Protein AF-A0A5P9HSS0-F1 (afdb_monomer)

Foldseek 3Di:
DDDDDPPFPDQDDDPDQKWWPDWDWDADPVRWIKIKTKMAGQDQFFQWKWWDAPPDIDIDGHGHRDMDMDMDRHGDDPQRRFIFTHGPVRHTFWTFAADPPDPDTDPNRRGIDTDPDPPPPD

Structure (mmCIF, N/CA/C/O backbone):
data_AF-A0A5P9HSS0-F1
#
_entry.id   AF-A0A5P9HSS0-F1
#
loop_
_atom_site.group_PDB
_atom_site.id
_atom_site.type_symbol
_atom_site.label_atom_id
_atom_site.label_alt_id
_atom_site.label_comp_id
_atom_site.label_asym_id
_atom_site.label_entity_id
_atom_site.label_seq_id
_atom_site.pdbx_PDB_ins_code
_atom_site.Cartn_x
_atom_site.Cartn_y
_atom_site.Cartn_z
_atom_site.occupancy
_atom_site.B_iso_or_equiv
_atom_site.auth_seq_id
_atom_site.auth_comp_id
_atom_site.auth_asym_id
_atom_site.auth_atom_id
_atom_site.pdbx_PDB_model_num
ATOM 1 N N . MET A 1 1 ? 7.660 -19.655 -27.395 1.00 32.38 1 MET A N 1
ATOM 2 C CA . MET A 1 1 ? 8.193 -20.030 -26.067 1.00 32.38 1 MET A CA 1
ATOM 3 C C . MET A 1 1 ? 7.345 -19.332 -25.020 1.00 32.38 1 MET A C 1
ATOM 5 O O . MET A 1 1 ? 7.263 -18.115 -25.063 1.00 32.38 1 MET A O 1
ATOM 9 N N . LEU A 1 2 ? 6.660 -20.078 -24.152 1.00 34.19 2 LEU A N 1
ATOM 10 C CA . LEU A 1 2 ? 5.928 -19.522 -23.010 1.00 34.19 2 LEU A CA 1
ATOM 11 C C . LEU A 1 2 ? 6.779 -19.795 -21.769 1.00 34.19 2 LEU A C 1
ATOM 13 O O . LEU A 1 2 ? 6.867 -20.935 -21.321 1.00 34.19 2 LEU A O 1
ATOM 17 N N . TYR A 1 3 ? 7.472 -18.771 -21.278 1.00 31.86 3 TYR A N 1
ATOM 18 C CA . TYR A 1 3 ? 8.224 -18.852 -20.031 1.00 31.86 3 TYR A CA 1
ATOM 19 C C . TYR A 1 3 ? 7.230 -18.767 -18.869 1.00 31.86 3 TYR A C 1
ATOM 21 O O . TYR A 1 3 ? 6.549 -17.759 -18.699 1.00 31.86 3 TYR A O 1
ATOM 29 N N . LYS A 1 4 ? 7.100 -19.856 -18.107 1.00 32.34 4 LYS A N 1
ATOM 30 C CA . LYS A 1 4 ? 6.295 -19.924 -16.885 1.00 32.34 4 LYS A CA 1
ATOM 31 C C . LYS A 1 4 ? 7.259 -20.001 -15.706 1.00 32.34 4 LYS A C 1
ATOM 33 O O . LYS A 1 4 ? 7.761 -21.080 -15.408 1.00 32.34 4 LYS A O 1
ATOM 38 N N . SER A 1 5 ? 7.510 -18.878 -15.037 1.00 36.31 5 SER A N 1
ATOM 39 C CA . SER A 1 5 ? 8.081 -18.888 -13.690 1.00 36.31 5 SER A CA 1
ATOM 40 C C . SER A 1 5 ? 6.935 -18.842 -12.678 1.00 36.31 5 SER A C 1
ATOM 42 O O . SER A 1 5 ? 6.114 -17.930 -12.674 1.00 36.31 5 SER A O 1
ATOM 44 N N . SER A 1 6 ? 6.837 -19.859 -11.827 1.00 40.78 6 SER A N 1
ATOM 45 C CA . SER A 1 6 ? 5.966 -19.846 -10.651 1.00 40.78 6 SER A CA 1
ATOM 46 C C . SER A 1 6 ? 6.801 -19.441 -9.443 1.00 40.78 6 SER A C 1
ATOM 48 O O . SER A 1 6 ? 7.166 -20.286 -8.629 1.00 40.78 6 SER A O 1
ATOM 50 N N . ILE A 1 7 ? 7.160 -18.159 -9.362 1.00 42.66 7 ILE A N 1
ATOM 51 C CA . ILE A 1 7 ? 7.662 -17.580 -8.114 1.00 42.66 7 ILE A CA 1
ATOM 52 C C . ILE A 1 7 ? 6.423 -17.100 -7.363 1.00 42.66 7 ILE A C 1
ATOM 54 O O . ILE A 1 7 ? 5.872 -16.046 -7.663 1.00 42.66 7 ILE A O 1
ATOM 58 N N . ALA A 1 8 ? 5.934 -17.940 -6.455 1.00 40.06 8 ALA A N 1
ATOM 59 C CA . ALA A 1 8 ? 4.926 -17.558 -5.482 1.00 40.06 8 ALA A CA 1
ATOM 60 C C . ALA A 1 8 ? 5.672 -17.106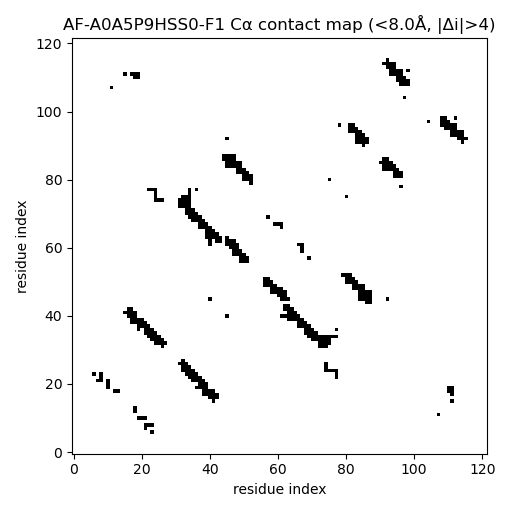 -4.225 1.00 40.06 8 ALA A C 1
ATOM 62 O O . ALA A 1 8 ? 6.288 -17.922 -3.541 1.00 40.06 8 ALA A O 1
ATOM 63 N N . THR A 1 9 ? 5.661 -15.810 -3.941 1.00 48.31 9 THR A N 1
ATOM 64 C CA . THR A 1 9 ? 6.012 -15.312 -2.613 1.00 48.31 9 THR A CA 1
ATOM 65 C C . THR A 1 9 ? 4.852 -15.682 -1.693 1.00 48.31 9 THR A C 1
ATOM 67 O O . THR A 1 9 ? 3.731 -15.204 -1.851 1.00 48.31 9 THR A O 1
ATOM 70 N N . TYR A 1 10 ? 5.084 -16.659 -0.813 1.00 46.72 10 TYR A N 1
ATOM 71 C CA . TYR A 1 10 ? 4.105 -17.072 0.186 1.00 46.72 10 TYR A CA 1
ATOM 72 C C . TYR A 1 10 ? 3.937 -15.926 1.184 1.00 46.72 10 TYR A C 1
ATOM 74 O O . TYR A 1 10 ? 4.800 -15.711 2.029 1.00 46.72 10 TYR A O 1
ATOM 82 N N . TYR A 1 11 ? 2.835 -15.192 1.065 1.00 55.22 11 TYR A N 1
ATOM 83 C CA . TYR A 1 11 ? 2.400 -14.256 2.091 1.00 55.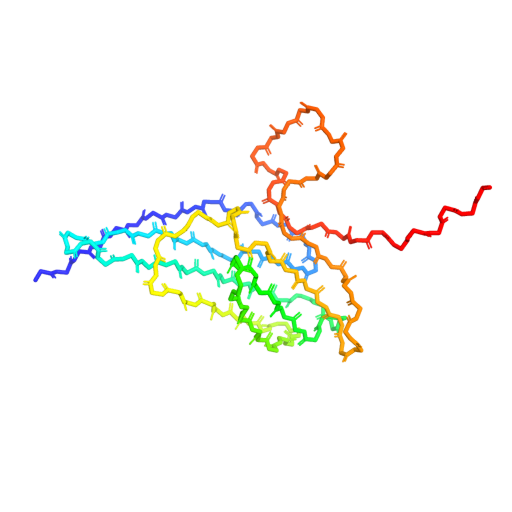22 11 TYR A CA 1
ATOM 84 C C . TYR A 1 11 ? 1.433 -14.998 3.019 1.00 55.22 11 TYR A C 1
ATOM 86 O O . TYR A 1 11 ? 0.425 -15.526 2.534 1.00 55.22 11 TYR A O 1
ATOM 94 N N . PRO A 1 12 ? 1.732 -15.115 4.325 1.00 54.56 12 PRO A N 1
ATOM 95 C CA . PRO A 1 12 ? 0.819 -15.756 5.257 1.00 54.56 12 PRO A CA 1
ATOM 96 C C . PRO A 1 12 ? -0.505 -14.987 5.281 1.00 54.56 12 PRO A C 1
ATOM 98 O O . PRO A 1 12 ? -0.528 -13.764 5.399 1.00 54.56 12 PRO A O 1
ATOM 101 N N . PHE A 1 13 ? -1.615 -15.715 5.157 1.00 54.69 13 PHE A N 1
ATOM 102 C CA . PHE A 1 13 ? -2.943 -15.139 5.326 1.00 54.69 13 PHE A CA 1
ATOM 103 C C . PHE A 1 13 ? -3.083 -14.606 6.756 1.00 54.69 13 PHE A C 1
ATOM 105 O O . PHE A 1 13 ? -2.902 -15.349 7.721 1.00 54.69 13 PHE A O 1
ATOM 112 N N . ASN A 1 14 ? -3.423 -13.331 6.886 1.00 64.12 14 ASN A N 1
ATOM 113 C CA . ASN A 1 14 ? -3.730 -12.666 8.148 1.00 64.12 14 ASN A CA 1
ATOM 114 C C . ASN A 1 14 ? -5.146 -12.080 8.076 1.00 64.12 14 ASN A C 1
ATOM 116 O O . ASN A 1 14 ? -5.676 -11.883 6.995 1.00 64.12 14 ASN A O 1
ATOM 120 N N . SER A 1 15 ? -5.817 -11.813 9.190 1.00 68.31 15 SER A N 1
ATOM 121 C CA . SER A 1 15 ? -7.150 -11.184 9.163 1.00 68.31 15 SER A CA 1
ATOM 122 C C . SER A 1 15 ? -7.065 -9.656 9.053 1.00 68.31 15 SER A C 1
ATOM 124 O O . SER A 1 15 ? -7.889 -8.957 9.640 1.00 68.31 15 SER A O 1
ATOM 126 N N . ASP A 1 16 ? -6.039 -9.144 8.372 1.00 80.81 16 ASP A N 1
ATOM 127 C CA . ASP A 1 16 ? -5.736 -7.718 8.335 1.00 80.81 16 ASP A CA 1
ATOM 128 C C . ASP A 1 16 ? -6.690 -6.990 7.371 1.00 80.81 16 ASP A C 1
ATOM 130 O O . ASP A 1 16 ? -7.156 -7.539 6.363 1.00 80.81 16 ASP A O 1
ATOM 134 N N . ASP A 1 17 ? -6.964 -5.722 7.686 1.00 89.19 17 ASP A N 1
ATOM 135 C CA . ASP A 1 17 ? -7.836 -4.838 6.902 1.00 89.19 17 ASP A CA 1
ATOM 136 C C . ASP A 1 17 ? -7.350 -4.663 5.453 1.00 89.19 17 ASP A C 1
ATOM 138 O O . ASP A 1 17 ? -8.157 -4.483 4.542 1.00 89.19 17 ASP A O 1
ATOM 142 N N . LEU A 1 18 ? -6.036 -4.746 5.236 1.00 91.12 18 LEU A N 1
ATOM 143 C CA . LEU A 1 18 ? -5.385 -4.720 3.931 1.00 91.12 18 LEU A CA 1
ATOM 144 C C . LEU A 1 18 ? -4.431 -5.903 3.816 1.00 91.12 18 LEU A C 1
ATOM 146 O O . LEU A 1 18 ? -3.658 -6.175 4.733 1.00 91.12 18 LEU A O 1
ATOM 150 N N . GLN A 1 19 ? -4.431 -6.569 2.661 1.00 89.94 19 GLN A N 1
ATOM 151 C CA . GLN A 1 19 ? -3.551 -7.713 2.427 1.00 89.94 19 GLN A CA 1
ATOM 152 C C . GLN A 1 19 ? -2.813 -7.585 1.101 1.00 89.94 19 GLN A C 1
ATOM 154 O O . GLN A 1 19 ? -3.412 -7.319 0.055 1.00 89.94 19 GLN A O 1
ATOM 159 N N . LEU A 1 20 ? -1.505 -7.842 1.130 1.00 87.69 20 LEU A N 1
ATOM 160 C CA . LEU A 1 20 ? -0.732 -8.072 -0.085 1.00 87.69 20 LEU A CA 1
ATOM 161 C C . LEU A 1 20 ? -1.072 -9.471 -0.615 1.00 87.69 20 LEU A C 1
ATOM 163 O O . LEU A 1 20 ? -0.718 -10.479 -0.015 1.00 87.69 20 LEU A O 1
ATOM 167 N N . ILE A 1 21 ? -1.759 -9.527 -1.754 1.00 84.62 21 ILE A N 1
ATOM 168 C CA . ILE A 1 21 ? -2.088 -10.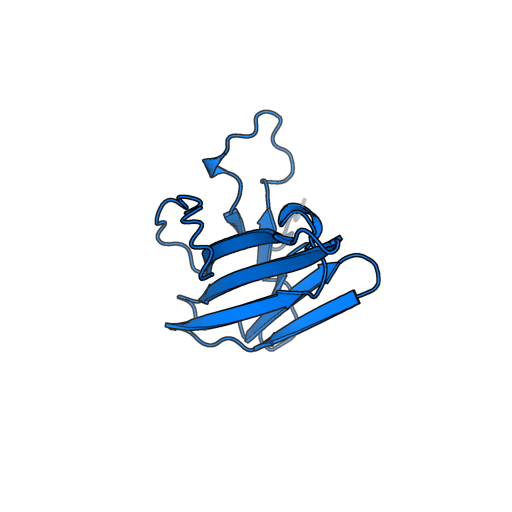786 -2.439 1.00 84.62 21 ILE A CA 1
ATOM 169 C C . ILE A 1 21 ? -0.881 -11.320 -3.211 1.00 84.62 21 ILE A C 1
ATOM 171 O O . ILE A 1 21 ? -0.747 -12.522 -3.430 1.00 84.62 21 ILE A O 1
ATOM 175 N N . GLY A 1 22 ? -0.001 -10.421 -3.638 1.00 79.50 22 GLY A N 1
ATOM 176 C CA . GLY A 1 22 ? 1.253 -10.791 -4.258 1.00 79.50 22 GLY A CA 1
ATOM 177 C C . GLY A 1 22 ? 1.993 -9.584 -4.796 1.00 79.50 22 GLY A C 1
ATOM 178 O O . GLY A 1 22 ? 1.398 -8.570 -5.173 1.00 79.50 22 GLY A O 1
ATOM 179 N N . GLY A 1 23 ? 3.305 -9.733 -4.874 1.00 79.88 23 GLY A N 1
ATOM 180 C CA . GLY A 1 23 ? 4.160 -8.817 -5.595 1.00 79.88 23 GLY A CA 1
ATOM 181 C C . GLY A 1 23 ? 5.288 -9.583 -6.267 1.00 79.88 23 GLY A C 1
ATOM 182 O O . GLY A 1 23 ? 5.794 -10.568 -5.730 1.00 79.88 23 GLY A O 1
ATOM 183 N N . LEU A 1 24 ? 5.647 -9.145 -7.467 1.00 80.62 24 LEU A N 1
ATOM 184 C CA . LEU A 1 24 ? 6.697 -9.751 -8.271 1.00 80.62 24 LEU A CA 1
ATOM 185 C C . LEU A 1 24 ? 7.468 -8.641 -8.966 1.00 80.62 24 LEU A C 1
ATOM 187 O O . LEU A 1 24 ? 6.867 -7.804 -9.630 1.00 80.62 24 LEU A O 1
ATOM 191 N N . SER A 1 25 ? 8.790 -8.688 -8.871 1.00 76.38 25 SER A N 1
ATOM 192 C CA . SER A 1 25 ? 9.682 -7.902 -9.715 1.00 76.38 25 SER A CA 1
ATOM 193 C C . SER A 1 25 ? 10.473 -8.863 -10.588 1.00 76.38 25 SER A C 1
ATOM 195 O O . SER A 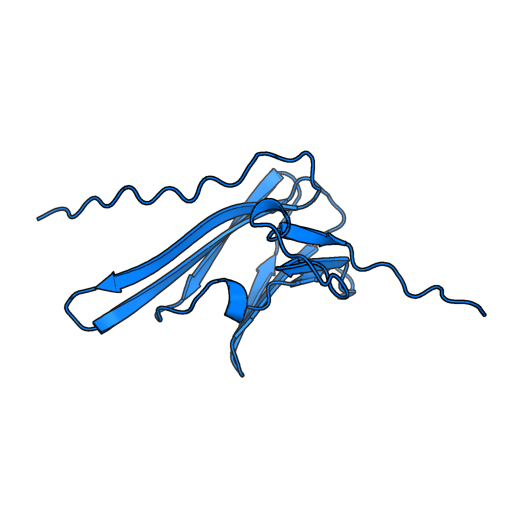1 25 ? 11.065 -9.815 -10.079 1.00 76.38 25 SER A O 1
ATOM 197 N N . PHE A 1 26 ? 10.455 -8.662 -11.902 1.00 76.81 26 PHE A N 1
ATOM 198 C CA . PHE A 1 26 ? 11.237 -9.470 -12.829 1.00 76.81 26 PHE A CA 1
ATOM 199 C C . PHE A 1 26 ? 11.917 -8.598 -13.877 1.00 76.81 26 PHE A C 1
ATOM 201 O O . PHE A 1 26 ? 11.385 -7.575 -14.307 1.00 76.81 26 PHE A O 1
ATOM 208 N N . LYS A 1 27 ? 13.105 -9.027 -14.297 1.00 79.31 27 LYS A N 1
ATOM 209 C CA . LYS A 1 27 ? 13.822 -8.478 -15.448 1.00 79.31 27 LYS A CA 1
ATOM 210 C C . LYS A 1 27 ? 13.771 -9.513 -16.560 1.00 79.31 27 LYS A C 1
ATOM 212 O O . LYS A 1 27 ? 14.030 -10.688 -16.317 1.00 79.31 27 LYS A O 1
ATOM 217 N N . SER A 1 28 ? 13.390 -9.086 -17.755 1.00 73.19 28 SER A N 1
ATOM 218 C CA . SER A 1 28 ? 13.491 -9.893 -18.966 1.00 73.19 28 SER A CA 1
ATOM 219 C C . SER A 1 28 ? 14.893 -9.761 -19.572 1.00 73.19 28 SER A C 1
ATOM 221 O O . SER A 1 28 ? 15.604 -8.793 -19.300 1.00 73.19 28 SER A O 1
ATOM 223 N N . ASP A 1 29 ? 15.279 -10.721 -20.416 1.00 71.75 29 ASP A N 1
ATOM 224 C CA . ASP A 1 29 ? 16.594 -10.808 -21.072 1.00 71.75 29 ASP A CA 1
ATOM 225 C C . ASP A 1 29 ? 16.953 -9.565 -21.908 1.00 71.75 29 ASP A C 1
ATOM 227 O O . ASP A 1 29 ? 18.119 -9.309 -22.196 1.00 71.75 29 ASP A O 1
ATOM 231 N N . ASN A 1 30 ? 15.958 -8.757 -22.283 1.00 74.19 30 ASN A N 1
ATOM 232 C CA . ASN A 1 30 ? 16.132 -7.478 -22.972 1.00 74.19 30 ASN A CA 1
ATOM 233 C C . ASN A 1 30 ? 16.329 -6.278 -22.019 1.00 74.19 30 ASN A C 1
ATOM 235 O O . ASN A 1 30 ? 16.159 -5.136 -22.443 1.00 74.19 30 ASN A O 1
ATOM 239 N N . ASN A 1 31 ? 16.638 -6.519 -20.740 1.00 64.81 31 ASN A N 1
ATOM 240 C CA . ASN A 1 31 ? 16.701 -5.523 -19.664 1.00 64.81 31 ASN A CA 1
ATOM 241 C C . ASN A 1 31 ? 15.382 -4.773 -19.384 1.00 64.81 31 ASN A C 1
ATOM 243 O O . ASN A 1 31 ? 15.387 -3.805 -18.622 1.00 64.81 31 ASN A O 1
ATOM 247 N N . ALA A 1 32 ? 14.242 -5.214 -19.929 1.00 72.75 32 ALA A N 1
ATOM 248 C CA . ALA A 1 32 ? 12.946 -4.673 -19.533 1.00 72.75 32 ALA A CA 1
ATOM 249 C C . ALA A 1 32 ? 12.578 -5.202 -18.141 1.00 72.75 32 ALA A C 1
ATOM 251 O O . ALA A 1 32 ? 12.461 -6.411 -17.931 1.00 72.75 32 ALA A O 1
ATOM 252 N N . GLY A 1 33 ? 12.421 -4.292 -17.183 1.00 79.50 33 GLY A N 1
ATOM 253 C CA . GLY A 1 33 ? 11.955 -4.612 -15.841 1.00 79.50 33 GLY A CA 1
ATOM 254 C C . GLY A 1 33 ? 10.439 -4.488 -15.729 1.00 79.50 33 GLY A C 1
ATOM 255 O O . GLY A 1 33 ? 9.826 -3.657 -16.394 1.00 79.50 33 GLY A O 1
ATOM 256 N N . THR A 1 34 ? 9.816 -5.296 -14.883 1.00 81.31 34 THR A N 1
ATOM 257 C CA . THR A 1 34 ? 8.414 -5.118 -14.509 1.00 81.31 34 THR A CA 1
ATOM 258 C C . THR A 1 34 ? 8.217 -5.457 -13.045 1.00 81.31 34 THR A C 1
ATOM 260 O O . THR A 1 34 ? 8.583 -6.550 -12.610 1.00 81.31 34 THR A O 1
ATOM 263 N N . THR A 1 35 ? 7.592 -4.537 -12.316 1.00 84.62 35 THR A N 1
ATOM 264 C CA . THR A 1 35 ? 7.135 -4.756 -10.946 1.00 84.62 35 THR A CA 1
ATOM 265 C C . THR A 1 35 ? 5.614 -4.765 -10.916 1.00 84.62 35 THR A C 1
ATOM 267 O O . THR A 1 35 ? 4.961 -3.868 -11.450 1.00 84.62 35 THR A O 1
ATOM 270 N N . VAL A 1 36 ? 5.052 -5.792 -10.287 1.00 87.25 36 VAL A N 1
ATOM 271 C CA . VAL A 1 36 ? 3.624 -5.958 -10.024 1.00 87.25 36 VAL A CA 1
ATOM 272 C C . VAL A 1 36 ? 3.413 -5.926 -8.518 1.00 87.25 36 VAL A C 1
ATOM 274 O O . VAL A 1 36 ? 4.136 -6.601 -7.788 1.00 87.25 36 VAL A O 1
ATOM 277 N N . PHE A 1 37 ? 2.411 -5.180 -8.060 1.00 90.00 37 PHE A N 1
ATOM 278 C CA . PHE A 1 37 ? 2.013 -5.106 -6.654 1.00 90.00 37 PHE A CA 1
ATOM 279 C C . PHE A 1 37 ? 0.491 -5.179 -6.558 1.00 90.00 37 PHE A C 1
ATOM 281 O O . PHE A 1 37 ? -0.198 -4.350 -7.151 1.00 90.00 37 PHE A O 1
ATOM 288 N N . SER A 1 38 ? -0.052 -6.185 -5.868 1.00 91.38 38 SER A N 1
ATOM 289 C CA . SER A 1 38 ? -1.497 -6.420 -5.816 1.00 91.38 38 SER A CA 1
ATOM 290 C C . SER A 1 38 ? -2.028 -6.511 -4.396 1.00 91.38 38 SER A C 1
ATOM 292 O O . SER A 1 38 ? -1.608 -7.365 -3.622 1.00 91.38 38 SER A O 1
ATOM 294 N N . VAL A 1 39 ? -3.038 -5.704 -4.098 1.00 92.62 39 VAL A N 1
ATOM 295 C CA . VAL A 1 39 ? -3.617 -5.569 -2.759 1.00 92.62 39 VAL A CA 1
ATOM 296 C C . VAL A 1 39 ? -5.102 -5.876 -2.812 1.00 92.62 39 VAL A C 1
ATOM 298 O O . VAL A 1 39 ? -5.753 -5.561 -3.809 1.00 92.62 39 VAL A O 1
ATOM 301 N N . VAL A 1 40 ? -5.629 -6.485 -1.754 1.00 93.44 40 VAL A N 1
ATOM 302 C CA . VAL A 1 40 ? -7.070 -6.551 -1.486 1.00 93.44 40 VAL A CA 1
ATOM 303 C C . VAL A 1 40 ? -7.383 -5.731 -0.239 1.00 93.44 40 VAL A C 1
ATOM 305 O O . VAL A 1 40 ? -6.605 -5.749 0.720 1.00 93.44 40 VAL A O 1
ATOM 308 N N . SER A 1 41 ? -8.511 -5.024 -0.260 1.00 93.69 41 SER A N 1
ATOM 309 C CA . SER A 1 41 ? -9.067 -4.403 0.940 1.00 93.69 41 SER A CA 1
ATOM 310 C C . SER A 1 41 ? -10.172 -5.266 1.524 1.00 93.69 41 SER A C 1
ATOM 312 O O . SER A 1 41 ? -11.070 -5.706 0.812 1.00 93.69 41 SER A O 1
ATOM 314 N N . ASN A 1 42 ? -10.139 -5.464 2.835 1.00 92.12 42 ASN A N 1
ATOM 315 C CA . ASN A 1 42 ? -11.200 -6.093 3.617 1.00 92.12 42 ASN A CA 1
ATOM 316 C C . ASN A 1 42 ? -11.989 -5.058 4.446 1.00 92.12 42 ASN A C 1
ATOM 318 O O . ASN A 1 42 ? -12.892 -5.428 5.198 1.00 92.12 42 ASN A O 1
ATOM 322 N N . THR A 1 43 ? -11.689 -3.764 4.285 1.00 91.44 43 THR A N 1
ATOM 323 C CA . THR A 1 43 ? -12.253 -2.657 5.067 1.00 91.44 43 THR A CA 1
ATOM 324 C C . THR A 1 43 ? -12.872 -1.575 4.181 1.00 91.44 43 THR A C 1
ATOM 326 O O . THR A 1 43 ? -12.443 -1.360 3.051 1.00 91.44 43 THR A O 1
ATOM 329 N N . GLU A 1 44 ? -13.880 -0.876 4.704 1.00 93.12 44 GLU A N 1
ATOM 330 C CA . GLU A 1 44 ? -14.507 0.294 4.053 1.00 93.12 44 GLU A CA 1
ATOM 331 C C . GLU A 1 44 ? -13.774 1.601 4.384 1.00 93.12 44 GLU A C 1
ATOM 333 O O . GLU A 1 44 ? -14.106 2.646 3.850 1.00 93.12 44 GLU A O 1
ATOM 338 N N . LYS A 1 45 ? -12.778 1.558 5.279 1.00 94.25 45 LYS A N 1
ATOM 339 C CA . LYS A 1 45 ? -12.054 2.756 5.732 1.00 94.25 45 LYS A CA 1
ATOM 340 C C . LYS A 1 45 ? -11.054 3.287 4.711 1.00 94.25 45 LYS A C 1
ATOM 342 O O . LYS A 1 45 ? -10.672 4.446 4.783 1.00 94.25 45 LYS A O 1
ATOM 347 N N . VAL A 1 46 ? -10.570 2.422 3.826 1.00 96.06 46 VAL A N 1
ATOM 348 C CA . VAL A 1 46 ? -9.554 2.768 2.832 1.00 96.06 46 VAL A CA 1
ATOM 349 C C . VAL A 1 46 ? -10.271 3.145 1.547 1.00 96.06 46 VAL A C 1
ATOM 351 O O . VAL A 1 46 ? -11.005 2.318 1.018 1.00 96.06 46 VAL A O 1
ATOM 354 N N . GLY A 1 47 ? -10.034 4.362 1.060 1.00 95.94 47 GLY A N 1
ATOM 355 C CA . GLY A 1 47 ? -10.560 4.844 -0.217 1.00 95.94 47 GLY A CA 1
ATOM 356 C C . GLY A 1 47 ? -9.578 4.637 -1.371 1.00 95.94 47 GLY A C 1
ATOM 357 O O . GLY A 1 47 ? -9.979 4.335 -2.494 1.00 95.94 47 GLY A O 1
ATOM 358 N N . TYR A 1 48 ? -8.269 4.759 -1.119 1.00 96.94 48 TYR A N 1
ATOM 359 C CA . TYR A 1 48 ? -7.255 4.554 -2.155 1.00 96.94 48 TYR A CA 1
ATOM 360 C C . TYR A 1 48 ? -5.899 4.100 -1.605 1.00 96.94 48 TYR A C 1
ATOM 362 O O . TYR A 1 48 ? -5.554 4.298 -0.440 1.00 96.94 48 TYR A O 1
ATOM 370 N N . ILE A 1 49 ? -5.105 3.504 -2.494 1.00 96.19 49 ILE A N 1
ATOM 371 C CA . ILE A 1 49 ? -3.702 3.158 -2.263 1.00 96.19 49 ILE A CA 1
ATOM 372 C C . ILE A 1 49 ? -2.831 4.023 -3.164 1.00 96.19 49 ILE A C 1
ATOM 374 O O . ILE A 1 49 ? -3.110 4.183 -4.356 1.00 96.19 49 ILE A O 1
ATOM 378 N N . GLU A 1 50 ? -1.754 4.540 -2.591 1.00 95.06 50 GLU A N 1
ATOM 379 C CA . GLU A 1 50 ? -0.686 5.235 -3.290 1.00 95.06 50 GLU A CA 1
ATOM 380 C C . GLU A 1 50 ? 0.604 4.419 -3.187 1.00 95.06 50 GLU A C 1
ATOM 382 O O . GLU A 1 50 ? 0.942 3.903 -2.122 1.00 95.06 50 GLU A O 1
ATOM 387 N N . LEU A 1 51 ? 1.322 4.286 -4.300 1.00 91.56 51 LEU A N 1
ATOM 388 C CA . LEU A 1 51 ? 2.710 3.835 -4.297 1.00 91.56 51 LEU A CA 1
ATOM 389 C C . LEU A 1 51 ? 3.589 4.967 -4.780 1.00 91.56 51 LEU A C 1
ATOM 391 O O . LEU A 1 51 ? 3.327 5.534 -5.844 1.00 91.56 51 LEU A O 1
ATOM 395 N N . SER A 1 52 ? 4.647 5.216 -4.023 1.00 84.25 52 SER A N 1
ATOM 396 C CA . SER A 1 52 ? 5.597 6.293 -4.246 1.00 84.25 52 SER A CA 1
ATOM 397 C C . SER A 1 52 ? 6.980 5.699 -4.456 1.00 84.25 52 SER A C 1
ATOM 399 O O . SER A 1 52 ? 7.592 5.154 -3.535 1.00 84.25 52 SER A O 1
ATOM 401 N N . LEU A 1 53 ? 7.466 5.818 -5.688 1.00 80.06 53 LEU A N 1
ATOM 402 C CA . LEU A 1 53 ? 8.825 5.471 -6.070 1.00 80.06 53 LEU A CA 1
ATOM 403 C C . LEU A 1 53 ? 9.524 6.732 -6.577 1.00 80.06 53 LEU A C 1
ATOM 405 O O . LEU A 1 53 ? 9.209 7.230 -7.661 1.00 80.06 53 LEU A O 1
ATOM 409 N N . ASP A 1 54 ? 10.498 7.213 -5.810 1.00 75.62 54 ASP A N 1
ATOM 410 C CA . ASP A 1 54 ? 11.198 8.471 -6.068 1.00 75.62 54 ASP A CA 1
ATOM 411 C C . ASP A 1 54 ? 10.201 9.628 -6.304 1.00 75.62 54 ASP A C 1
ATOM 413 O O . ASP A 1 54 ? 9.327 9.883 -5.478 1.00 75.62 54 ASP A O 1
ATOM 417 N N . GLU A 1 55 ? 10.295 10.318 -7.443 1.00 73.94 55 GLU A N 1
ATOM 418 C CA . GLU A 1 55 ? 9.398 11.417 -7.835 1.00 73.94 55 GLU A CA 1
ATOM 419 C C . GLU A 1 55 ? 8.114 10.942 -8.545 1.00 73.94 55 GLU A C 1
ATOM 421 O O . GLU A 1 55 ? 7.327 11.753 -9.037 1.00 73.94 55 GLU A O 1
ATOM 426 N N . LYS A 1 56 ? 7.894 9.626 -8.656 1.00 79.12 56 LYS A N 1
ATOM 427 C CA . LYS A 1 56 ? 6.736 9.043 -9.344 1.00 79.12 56 LYS A CA 1
ATOM 428 C C . LYS A 1 56 ? 5.774 8.449 -8.331 1.00 79.12 56 LYS A C 1
ATOM 430 O O . LYS A 1 56 ? 6.152 7.602 -7.529 1.00 79.12 56 LYS A O 1
ATOM 435 N N . PHE A 1 57 ? 4.502 8.806 -8.457 1.00 83.94 57 PHE A N 1
ATOM 436 C CA . PHE A 1 57 ? 3.429 8.190 -7.688 1.00 83.94 57 PHE A CA 1
ATOM 437 C C . PHE A 1 57 ? 2.376 7.573 -8.613 1.00 83.94 57 PHE A C 1
ATOM 439 O O . PHE A 1 57 ? 2.079 8.091 -9.693 1.00 83.94 57 PHE A O 1
ATOM 446 N N . GLN A 1 58 ? 1.815 6.439 -8.199 1.00 91.38 58 GLN A N 1
ATOM 447 C CA . GLN A 1 58 ? 0.590 5.883 -8.771 1.00 91.38 58 GLN A CA 1
ATOM 448 C C . GLN A 1 58 ? -0.454 5.753 -7.673 1.00 91.38 58 GLN A C 1
ATOM 450 O O . GLN A 1 58 ? -0.187 5.162 -6.631 1.00 91.38 58 GLN A O 1
ATOM 455 N N . ARG A 1 59 ? -1.664 6.237 -7.952 1.00 94.69 59 ARG A N 1
ATOM 456 C CA . ARG A 1 59 ? -2.828 6.096 -7.080 1.00 94.69 59 ARG A CA 1
ATOM 457 C C . ARG A 1 59 ? -3.873 5.204 -7.739 1.00 94.69 59 ARG A C 1
ATOM 459 O O . ARG A 1 59 ? -4.131 5.344 -8.935 1.00 94.69 59 ARG A O 1
ATOM 466 N N . LYS A 1 60 ? -4.490 4.315 -6.959 1.00 96.06 60 LYS A N 1
ATOM 467 C CA . LYS A 1 60 ? -5.705 3.589 -7.352 1.00 96.06 60 LYS A CA 1
ATOM 468 C C . LYS A 1 60 ? -6.705 3.565 -6.207 1.00 96.06 60 LYS A C 1
ATOM 470 O O . LYS A 1 60 ? -6.336 3.233 -5.084 1.00 96.06 60 LYS A O 1
ATOM 475 N N . GLU A 1 61 ? -7.949 3.897 -6.523 1.00 96.81 61 GLU A N 1
ATOM 476 C CA . GLU A 1 61 ? -9.093 3.701 -5.631 1.00 96.81 61 GLU A CA 1
ATOM 477 C C . GLU A 1 61 ? -9.307 2.210 -5.366 1.00 96.81 61 GLU A C 1
ATOM 479 O O . GLU A 1 61 ? -9.015 1.376 -6.228 1.00 96.81 61 GLU A O 1
ATOM 484 N N . ILE A 1 62 ? -9.786 1.879 -4.171 1.00 95.06 62 ILE A N 1
ATOM 485 C CA . ILE A 1 62 ? -10.073 0.507 -3.764 1.00 95.06 62 ILE A CA 1
ATOM 486 C C . ILE A 1 62 ? -11.277 0.490 -2.831 1.00 95.06 62 ILE A C 1
ATOM 488 O O . ILE A 1 62 ? -11.309 1.229 -1.857 1.00 95.06 62 ILE A O 1
ATOM 492 N N . ASN A 1 63 ? -12.239 -0.390 -3.093 1.00 94.00 63 ASN A N 1
ATOM 493 C CA . ASN A 1 63 ? -13.342 -0.637 -2.171 1.00 94.00 63 ASN A CA 1
ATOM 494 C C . ASN A 1 63 ? -13.139 -1.940 -1.387 1.00 94.00 63 ASN A C 1
ATOM 496 O O . ASN A 1 63 ? -12.315 -2.797 -1.724 1.00 94.00 63 ASN A O 1
ATOM 500 N N . LYS A 1 64 ? -13.936 -2.132 -0.335 1.00 92.88 64 LYS A N 1
ATOM 501 C CA . LYS A 1 64 ? -13.969 -3.396 0.408 1.00 92.88 64 LYS A CA 1
ATOM 502 C C . LYS A 1 64 ? -14.314 -4.574 -0.503 1.00 92.88 64 LYS A C 1
ATOM 504 O O . LYS A 1 64 ? -15.284 -4.544 -1.254 1.00 92.88 64 LYS A O 1
ATOM 509 N N . GLY A 1 65 ? -13.541 -5.645 -0.376 1.00 90.12 65 GLY A N 1
ATOM 510 C CA . GLY A 1 65 ? -13.625 -6.848 -1.197 1.00 90.12 65 GLY A CA 1
ATOM 511 C C . GLY A 1 65 ? -12.974 -6.703 -2.573 1.00 90.12 65 GLY A C 1
ATOM 512 O O . GLY A 1 65 ? -12.855 -7.700 -3.287 1.00 90.12 65 GLY A O 1
ATOM 513 N N . GLU A 1 66 ? -12.529 -5.504 -2.956 1.00 91.06 66 GLU A N 1
ATOM 514 C CA . GLU A 1 66 ? -11.885 -5.281 -4.243 1.00 91.06 66 GLU A CA 1
ATOM 515 C C . GLU A 1 66 ? -10.384 -5.522 -4.188 1.00 91.06 66 GLU A C 1
ATOM 517 O O . GLU A 1 66 ? -9.708 -5.328 -3.174 1.00 91.06 66 GLU A O 1
ATOM 522 N N . ARG A 1 67 ? -9.860 -5.928 -5.346 1.00 92.31 67 ARG A N 1
ATOM 523 C CA . ARG A 1 67 ? -8.434 -6.069 -5.595 1.00 92.31 67 ARG A CA 1
ATOM 524 C C . ARG A 1 67 ? -7.977 -4.984 -6.552 1.00 92.31 67 ARG A C 1
ATOM 526 O O . ARG A 1 67 ? -8.500 -4.877 -7.658 1.00 92.31 67 ARG A O 1
ATOM 533 N N . VAL A 1 68 ? -6.899 -4.306 -6.187 1.00 93.88 68 VAL A N 1
ATOM 534 C CA . VAL A 1 68 ? -6.157 -3.431 -7.095 1.00 93.88 68 VAL A CA 1
ATOM 535 C C . VAL A 1 68 ? -4.795 -4.026 -7.404 1.00 93.88 68 VAL A C 1
ATOM 537 O O . VAL A 1 68 ? -4.173 -4.690 -6.573 1.00 93.88 68 VAL A O 1
ATOM 540 N N . THR A 1 69 ? -4.320 -3.782 -8.621 1.00 91.88 69 THR A N 1
ATOM 541 C CA . THR A 1 69 ? -2.994 -4.210 -9.068 1.00 91.88 69 THR A CA 1
ATOM 542 C C . THR A 1 69 ? -2.280 -3.042 -9.722 1.00 91.88 69 THR A C 1
ATOM 544 O O . THR A 1 69 ? -2.799 -2.440 -10.662 1.00 91.88 69 THR A O 1
ATOM 547 N N . PHE A 1 70 ? -1.082 -2.737 -9.248 1.00 90.75 70 PHE A N 1
ATOM 548 C CA . PHE A 1 70 ? -0.179 -1.741 -9.803 1.00 90.75 70 PHE A CA 1
ATOM 549 C C . PHE A 1 70 ? 0.872 -2.436 -10.659 1.00 90.75 70 PHE A C 1
ATOM 551 O O . PHE A 1 70 ? 1.330 -3.528 -10.317 1.00 90.75 70 PHE A O 1
ATOM 558 N N . ILE A 1 71 ? 1.210 -1.817 -11.789 1.00 87.69 71 ILE A N 1
ATOM 559 C CA . ILE A 1 71 ? 2.180 -2.348 -12.746 1.00 87.69 71 ILE A CA 1
ATOM 560 C C . ILE A 1 71 ? 3.125 -1.215 -13.120 1.00 87.69 71 ILE A C 1
ATOM 562 O O . ILE A 1 71 ? 2.692 -0.146 -13.560 1.00 87.69 71 ILE A O 1
ATOM 566 N N . PHE A 1 72 ? 4.417 -1.475 -12.969 1.00 82.50 72 PHE A N 1
ATOM 567 C CA . PHE A 1 72 ? 5.475 -0.536 -13.292 1.00 82.50 72 PHE A CA 1
ATOM 568 C C . PHE A 1 72 ? 6.394 -1.107 -14.372 1.00 82.50 72 PHE A C 1
ATOM 570 O O . PHE A 1 72 ? 6.773 -2.274 -14.276 1.00 82.50 72 PHE A O 1
ATOM 577 N N . PRO A 1 73 ? 6.797 -0.308 -15.377 1.00 81.62 73 PRO A N 1
ATOM 578 C CA . PRO A 1 73 ? 7.681 -0.743 -16.460 1.00 81.62 73 PRO A CA 1
ATOM 579 C C . PRO A 1 73 ? 9.169 -0.691 -16.060 1.00 81.62 73 PRO A C 1
ATOM 581 O O . PRO A 1 73 ? 10.029 -0.310 -16.851 1.00 81.62 73 PRO A O 1
ATOM 584 N N . TYR A 1 74 ? 9.471 -1.012 -14.806 1.00 79.12 74 TYR A N 1
ATOM 585 C CA . TYR A 1 74 ? 10.817 -1.112 -14.254 1.00 79.12 74 TYR A CA 1
ATOM 586 C C . TYR A 1 74 ? 10.819 -2.153 -13.134 1.00 79.12 74 TYR A C 1
ATOM 588 O O . TYR A 1 74 ? 9.777 -2.449 -12.555 1.00 79.12 74 TYR A O 1
ATOM 596 N N . SER A 1 75 ? 11.982 -2.752 -12.882 1.00 77.12 75 SER A N 1
ATOM 597 C CA . SER A 1 75 ? 12.151 -3.804 -11.880 1.00 77.12 75 SER A CA 1
ATOM 598 C C . SER A 1 75 ? 12.766 -3.190 -10.635 1.00 77.12 75 SER A C 1
ATOM 600 O O . SER A 1 75 ? 13.987 -3.118 -10.508 1.00 77.12 75 SER A O 1
ATOM 602 N N . GLU A 1 76 ? 11.884 -2.757 -9.745 1.00 77.19 76 GLU A N 1
ATOM 603 C CA . GLU A 1 76 ? 12.225 -2.283 -8.406 1.00 77.19 76 GLU A CA 1
ATOM 604 C C . GLU A 1 76 ? 11.839 -3.321 -7.361 1.00 77.19 76 GLU A C 1
ATOM 606 O O . GLU A 1 76 ? 10.897 -4.100 -7.569 1.00 77.19 76 GLU A O 1
ATOM 611 N N . GLN A 1 77 ? 12.578 -3.346 -6.251 1.00 74.25 77 GLN A N 1
ATOM 612 C CA . GLN A 1 77 ? 12.181 -4.142 -5.090 1.00 74.25 77 GLN A CA 1
ATOM 613 C C . GLN A 1 77 ? 10.930 -3.523 -4.462 1.00 74.25 77 GLN A C 1
ATOM 615 O O . GLN A 1 77 ? 10.787 -2.303 -4.423 1.00 74.25 77 GLN A O 1
ATOM 620 N N . ILE A 1 78 ? 10.020 -4.373 -3.985 1.00 75.94 78 ILE A N 1
ATOM 621 C CA . ILE A 1 78 ? 8.720 -3.949 -3.437 1.00 75.94 78 ILE A CA 1
ATOM 622 C C . ILE A 1 78 ? 8.907 -2.969 -2.272 1.00 75.94 78 ILE A C 1
ATOM 624 O O . ILE A 1 78 ? 8.146 -2.014 -2.146 1.00 75.94 78 ILE A O 1
ATOM 628 N N . ASP A 1 79 ? 9.964 -3.167 -1.490 1.00 76.00 79 ASP A N 1
ATOM 629 C CA . ASP A 1 79 ? 10.359 -2.363 -0.337 1.00 76.00 79 ASP A CA 1
ATOM 630 C C . ASP A 1 79 ? 10.624 -0.886 -0.697 1.00 76.00 79 ASP A C 1
ATOM 632 O O . ASP A 1 79 ? 10.494 -0.024 0.164 1.00 76.00 79 ASP A O 1
ATOM 636 N N . PHE A 1 80 ? 10.938 -0.569 -1.962 1.00 82.44 80 PHE A N 1
ATOM 637 C CA . PHE A 1 80 ? 11.153 0.810 -2.428 1.00 82.44 80 PHE A CA 1
ATOM 638 C C . PHE A 1 80 ? 9.889 1.507 -2.936 1.00 82.44 80 PHE A C 1
ATOM 640 O O . PHE A 1 80 ? 9.921 2.705 -3.199 1.00 82.44 80 PHE A O 1
ATOM 647 N N . LEU A 1 81 ? 8.771 0.790 -3.087 1.00 83.75 81 LEU A N 1
ATOM 648 C CA . LEU A 1 81 ? 7.543 1.373 -3.635 1.00 83.75 81 LEU A CA 1
ATOM 649 C C . LEU A 1 81 ? 6.756 2.215 -2.615 1.00 83.75 81 LEU A C 1
ATOM 651 O O . LEU A 1 81 ? 5.728 2.784 -2.977 1.00 83.75 81 LEU A O 1
ATOM 655 N N . ASN A 1 82 ? 7.186 2.225 -1.348 1.00 88.62 82 ASN A N 1
ATOM 656 C CA . ASN A 1 82 ? 6.561 2.916 -0.214 1.00 88.62 82 ASN A CA 1
ATOM 657 C C . ASN A 1 82 ? 5.013 2.918 -0.239 1.00 88.62 82 ASN A C 1
ATOM 659 O O . ASN A 1 82 ? 4.405 3.994 -0.231 1.00 88.62 82 ASN A O 1
ATOM 663 N N . PRO A 1 83 ? 4.345 1.746 -0.305 1.00 92.19 83 PRO A N 1
ATOM 664 C CA . PRO A 1 83 ? 2.894 1.705 -0.425 1.00 92.19 83 PRO A CA 1
ATOM 665 C C . PRO A 1 83 ? 2.226 2.278 0.828 1.00 92.19 83 PRO A C 1
ATOM 667 O O . PRO A 1 83 ? 2.517 1.855 1.949 1.00 92.19 83 PRO A O 1
ATOM 670 N N . THR A 1 84 ? 1.299 3.209 0.628 1.00 95.12 84 THR A N 1
ATOM 671 C CA . THR A 1 84 ? 0.528 3.852 1.698 1.00 95.12 84 THR A CA 1
ATOM 672 C C . THR A 1 84 ? -0.953 3.822 1.338 1.00 95.12 84 THR A C 1
ATOM 674 O O . THR A 1 84 ? -1.331 4.070 0.192 1.00 95.12 84 THR A O 1
ATOM 677 N N . ALA A 1 85 ? -1.797 3.483 2.305 1.00 95.81 85 ALA A N 1
ATOM 678 C CA . ALA A 1 85 ? -3.242 3.455 2.139 1.00 95.81 85 ALA A CA 1
ATOM 679 C C . ALA A 1 85 ? -3.883 4.616 2.890 1.00 95.81 85 ALA A C 1
ATOM 681 O O . ALA A 1 85 ? -3.506 4.911 4.026 1.00 95.81 85 ALA A O 1
ATOM 682 N N . PHE A 1 86 ? -4.869 5.234 2.255 1.00 96.56 86 PHE A N 1
ATOM 683 C CA . PHE A 1 86 ? -5.520 6.444 2.728 1.00 96.56 86 PHE A CA 1
ATOM 684 C C . PHE A 1 86 ? -7.036 6.267 2.760 1.00 96.56 86 PHE A C 1
ATOM 686 O O . PHE A 1 86 ? -7.589 5.452 2.014 1.00 96.56 86 PHE A O 1
ATOM 693 N N . ASP A 1 87 ? -7.703 7.041 3.608 1.00 95.88 87 ASP A N 1
ATOM 694 C CA . ASP A 1 87 ? -9.152 7.223 3.525 1.00 95.88 87 ASP A CA 1
ATOM 695 C C . ASP A 1 87 ? -9.552 8.143 2.354 1.00 95.88 87 ASP A C 1
ATOM 697 O O . ASP A 1 87 ? -8.713 8.626 1.590 1.00 95.88 87 ASP A O 1
ATOM 701 N N . GLU A 1 88 ? -10.856 8.365 2.185 1.00 94.69 88 GLU A N 1
ATOM 702 C CA . GLU A 1 88 ? -11.400 9.256 1.150 1.00 94.69 88 GLU A CA 1
ATOM 703 C C . GLU A 1 88 ? -11.031 10.735 1.364 1.00 94.69 88 GLU A C 1
ATOM 705 O O . GLU A 1 88 ? -11.013 11.513 0.410 1.00 94.69 88 GLU A O 1
ATOM 710 N N . GLU A 1 89 ? -10.713 11.124 2.600 1.00 95.38 89 GLU A N 1
ATOM 711 C CA . GLU A 1 89 ? -10.321 12.487 2.977 1.00 95.38 89 GLU A CA 1
ATOM 712 C C . GLU A 1 89 ? -8.825 12.751 2.730 1.00 95.38 89 GLU A C 1
ATOM 714 O O . GLU A 1 89 ? -8.379 13.900 2.712 1.00 95.38 89 GLU A O 1
ATOM 719 N N . GLY A 1 90 ? -8.055 11.693 2.478 1.00 94.56 90 GLY A N 1
ATOM 720 C CA . GLY A 1 90 ? -6.625 11.735 2.224 1.00 94.56 90 GLY A CA 1
ATOM 721 C C . GLY A 1 90 ? -5.754 11.619 3.473 1.00 94.56 90 GLY A C 1
ATOM 722 O O . GLY A 1 90 ? -4.560 11.920 3.403 1.00 94.56 90 GLY A O 1
ATOM 723 N N . ASN A 1 91 ? -6.303 11.148 4.593 1.00 95.75 91 ASN A N 1
ATOM 724 C CA . ASN A 1 91 ? -5.531 10.809 5.783 1.00 95.75 91 ASN A CA 1
ATOM 725 C C . ASN A 1 91 ? -4.878 9.433 5.609 1.00 95.75 91 ASN A C 1
ATOM 727 O O . ASN A 1 91 ? -5.517 8.467 5.187 1.00 95.75 91 ASN A O 1
ATOM 731 N N . ALA A 1 92 ? -3.587 9.331 5.929 1.00 95.19 92 ALA A N 1
ATOM 732 C CA . ALA A 1 92 ? -2.856 8.072 5.834 1.00 95.19 92 ALA A CA 1
ATOM 733 C C . ALA A 1 92 ? -3.270 7.133 6.975 1.00 95.19 92 ALA A C 1
ATOM 735 O O . ALA A 1 92 ? -3.091 7.457 8.145 1.00 95.19 92 ALA A O 1
ATOM 736 N N . LEU A 1 93 ? -3.781 5.951 6.633 1.00 95.00 93 LEU A N 1
ATOM 737 C CA . LEU A 1 93 ? -4.264 4.965 7.600 1.00 95.00 93 LEU A CA 1
ATOM 738 C C . LEU A 1 93 ? -3.288 3.806 7.807 1.00 95.00 93 LEU A C 1
ATOM 740 O O . LEU A 1 93 ? -3.184 3.268 8.911 1.00 95.00 93 LEU A O 1
ATOM 744 N N . TYR A 1 94 ? -2.589 3.390 6.749 1.00 94.50 94 TYR A N 1
ATOM 745 C CA . TYR A 1 94 ? -1.670 2.253 6.798 1.00 94.50 94 TYR A CA 1
ATOM 746 C C . TYR A 1 94 ? -0.439 2.500 5.929 1.00 94.50 94 TYR A C 1
ATOM 748 O O . TYR A 1 94 ? -0.536 3.116 4.868 1.00 94.50 94 TYR A O 1
ATOM 756 N N . TYR A 1 95 ? 0.698 1.939 6.335 1.00 93.88 95 TYR A N 1
ATOM 757 C CA . TYR A 1 95 ? 1.904 1.838 5.513 1.00 93.88 95 TYR A CA 1
ATOM 758 C C . TYR A 1 95 ? 2.286 0.371 5.327 1.00 93.88 95 TYR A C 1
ATOM 760 O O . TYR A 1 95 ? 2.087 -0.447 6.223 1.00 93.88 95 TYR A O 1
ATOM 768 N N . PHE A 1 96 ? 2.830 0.024 4.167 1.00 90.75 96 PHE A N 1
ATOM 769 C CA . PHE A 1 96 ? 3.335 -1.317 3.902 1.00 90.75 96 PHE A CA 1
ATOM 770 C C . PHE A 1 96 ? 4.854 -1.358 4.073 1.00 90.75 96 PHE A C 1
ATOM 772 O O . PHE A 1 96 ? 5.569 -0.550 3.481 1.00 90.75 96 PHE A O 1
ATOM 779 N N . GLY A 1 97 ? 5.357 -2.299 4.868 1.00 89.81 97 GLY A N 1
ATOM 780 C CA . GLY A 1 97 ? 6.789 -2.456 5.101 1.00 89.81 97 GLY A CA 1
ATOM 781 C C . GLY A 1 97 ? 7.098 -3.187 6.399 1.00 89.81 97 GLY A C 1
ATOM 782 O O . GLY A 1 97 ? 6.261 -3.912 6.928 1.00 89.81 97 GLY A O 1
ATOM 783 N N . TYR A 1 98 ? 8.309 -2.992 6.913 1.00 87.94 98 TYR A N 1
ATOM 784 C CA . TYR A 1 98 ? 8.686 -3.438 8.254 1.00 87.94 98 TYR A CA 1
ATOM 785 C C . TYR A 1 98 ? 8.200 -2.445 9.320 1.00 87.94 98 TYR A C 1
ATOM 787 O O . TYR A 1 98 ? 8.149 -1.242 9.040 1.00 87.94 98 TYR A O 1
ATOM 795 N N . PRO A 1 99 ? 7.882 -2.910 10.542 1.00 88.12 99 PRO A N 1
ATOM 796 C CA . PRO A 1 99 ? 7.491 -2.041 11.639 1.00 88.12 99 PRO A CA 1
ATOM 797 C C . PRO A 1 99 ? 8.620 -1.064 11.973 1.00 88.12 99 PRO A C 1
ATOM 799 O O . PRO A 1 99 ? 9.803 -1.416 12.013 1.00 88.12 99 PRO A O 1
ATOM 802 N N . LYS A 1 100 ? 8.258 0.196 12.213 1.00 85.00 100 LYS A N 1
ATOM 803 C CA . LYS A 1 100 ? 9.217 1.230 12.612 1.00 85.00 100 LYS A CA 1
ATOM 804 C C . LYS A 1 100 ? 9.618 1.036 14.077 1.00 85.00 100 LYS A C 1
ATOM 806 O O . LYS A 1 100 ? 8.762 0.858 14.933 1.00 85.00 100 LYS A O 1
ATOM 811 N N . GLY A 1 101 ? 10.915 1.143 14.369 1.00 79.56 101 GLY A N 1
ATOM 812 C CA . GLY A 1 101 ? 11.435 1.137 15.745 1.00 79.56 101 GLY A CA 1
ATOM 813 C C . GLY A 1 101 ? 11.811 -0.237 16.308 1.00 79.56 101 GLY A C 1
ATOM 814 O O . GLY A 1 101 ? 12.283 -0.303 17.442 1.00 79.56 101 GLY A O 1
ATOM 815 N N . GLU A 1 102 ? 11.676 -1.316 15.534 1.00 79.44 102 GLU A N 1
ATOM 816 C CA . GLU A 1 102 ? 12.126 -2.648 15.947 1.00 79.44 102 GLU A CA 1
ATOM 817 C C . GLU A 1 102 ? 13.577 -2.932 15.533 1.00 79.44 102 GLU A C 1
ATOM 819 O O . GLU A 1 102 ? 14.021 -2.588 14.438 1.00 79.44 102 GLU A O 1
ATOM 824 N N . THR A 1 103 ? 14.337 -3.576 16.423 1.00 74.44 103 THR A N 1
ATOM 825 C CA . THR A 1 103 ? 15.745 -3.954 16.196 1.00 74.44 103 THR A CA 1
ATOM 826 C C . THR A 1 103 ? 15.913 -5.356 15.615 1.00 74.44 103 THR A C 1
ATOM 828 O O . THR A 1 103 ? 16.979 -5.671 15.087 1.00 74.44 103 THR A O 1
ATOM 831 N N . VAL A 1 104 ? 14.881 -6.200 15.693 1.00 82.06 104 VAL A N 1
ATOM 832 C CA . VAL A 1 104 ? 14.881 -7.566 15.159 1.00 82.06 104 VAL A CA 1
ATOM 833 C C . VAL A 1 104 ? 13.737 -7.687 14.166 1.00 82.06 104 VAL A C 1
ATOM 835 O O . VAL A 1 104 ? 12.586 -7.756 14.566 1.00 82.06 104 VAL A O 1
ATOM 838 N N . LEU A 1 105 ? 14.066 -7.728 12.875 1.00 83.62 105 LEU A N 1
ATOM 839 C CA . LEU A 1 105 ? 13.085 -7.875 11.803 1.00 83.62 105 LEU A CA 1
ATOM 840 C C . LEU A 1 105 ? 12.961 -9.343 11.400 1.00 83.62 105 LEU A C 1
ATOM 842 O O . LEU A 1 105 ? 13.957 -9.994 11.069 1.00 83.62 105 LEU A O 1
ATOM 846 N N . LYS A 1 106 ? 11.737 -9.860 11.387 1.00 82.25 106 LYS A N 1
ATOM 847 C CA . LYS A 1 106 ? 11.398 -11.161 10.817 1.00 82.25 106 LYS A CA 1
ATOM 848 C C . LYS A 1 106 ? 10.695 -10.968 9.485 1.00 82.25 106 LYS A C 1
ATOM 850 O O . LYS A 1 106 ? 10.058 -9.955 9.228 1.00 82.25 106 LYS A O 1
ATOM 855 N N . HIS A 1 107 ? 10.757 -11.986 8.634 1.00 76.31 107 HIS A N 1
ATOM 856 C CA . HIS A 1 107 ? 10.093 -11.941 7.330 1.00 76.31 107 HIS A CA 1
ATOM 857 C C . HIS A 1 107 ? 8.574 -11.694 7.432 1.00 76.31 107 HIS A C 1
ATOM 859 O O . HIS A 1 107 ? 8.002 -11.014 6.588 1.00 76.31 107 HIS A O 1
ATOM 865 N N . GLU A 1 108 ? 7.935 -12.208 8.486 1.00 79.19 108 GLU A N 1
ATOM 866 C CA . GLU A 1 108 ? 6.506 -12.019 8.782 1.00 79.19 108 GLU A CA 1
ATOM 867 C C . GLU A 1 108 ? 6.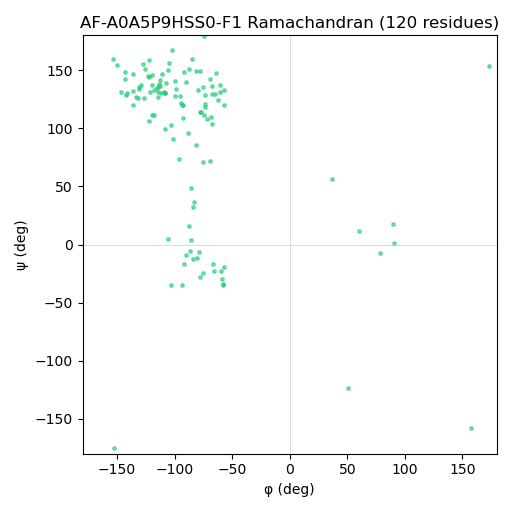120 -10.573 9.136 1.00 79.19 108 GLU A C 1
ATOM 869 O O . GLU A 1 108 ? 4.947 -10.212 9.040 1.00 79.19 108 GLU A O 1
ATOM 874 N N . ASP A 1 109 ? 7.098 -9.734 9.484 1.00 83.94 109 ASP A N 1
ATOM 875 C CA . ASP A 1 109 ? 6.870 -8.336 9.845 1.00 83.94 109 ASP A CA 1
ATOM 876 C C . ASP A 1 109 ? 6.715 -7.431 8.613 1.00 83.94 109 ASP A C 1
ATOM 878 O O . ASP A 1 109 ? 6.293 -6.282 8.741 1.00 83.94 109 ASP A O 1
ATOM 882 N N . PHE A 1 110 ? 7.029 -7.937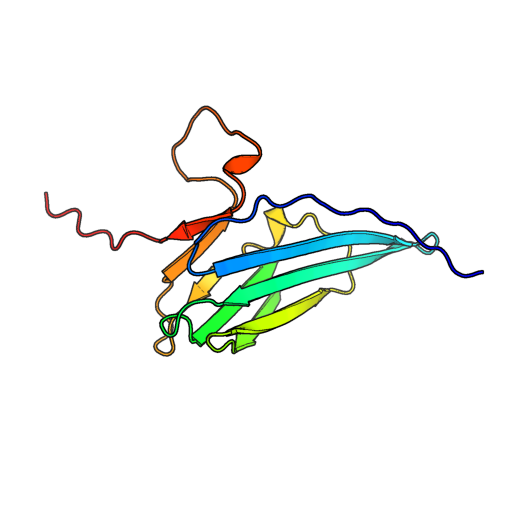 7.415 1.00 85.38 110 PHE A N 1
ATOM 883 C CA . PHE A 1 110 ? 6.867 -7.211 6.160 1.00 85.38 110 PHE A CA 1
ATOM 884 C C . PHE A 1 110 ? 5.414 -7.277 5.665 1.00 85.38 110 PHE A C 1
ATOM 886 O O . PHE A 1 110 ? 5.032 -8.160 4.890 1.00 85.38 110 PHE A O 1
ATOM 893 N N . ARG A 1 111 ? 4.581 -6.355 6.156 1.00 88.81 111 ARG A N 1
ATOM 894 C CA . ARG A 1 111 ? 3.123 -6.342 5.944 1.00 88.81 111 ARG A CA 1
ATOM 895 C C . ARG A 1 111 ? 2.539 -4.928 6.017 1.00 88.81 111 ARG A C 1
ATOM 897 O O . ARG A 1 111 ? 3.271 -3.949 6.126 1.00 88.81 111 ARG A O 1
ATOM 904 N N . TRP A 1 112 ? 1.213 -4.820 5.937 1.00 91.25 112 TRP A N 1
ATOM 905 C CA . TRP A 1 112 ? 0.506 -3.574 6.230 1.00 91.25 112 TRP A CA 1
ATOM 906 C C . TRP A 1 112 ? 0.497 -3.319 7.736 1.00 91.25 112 TRP A C 1
ATOM 908 O O . TRP A 1 112 ? 0.091 -4.175 8.517 1.00 91.25 112 TRP A O 1
ATOM 918 N N . HIS A 1 113 ? 0.911 -2.123 8.129 1.00 91.38 113 HIS A N 1
ATOM 919 C CA . HIS A 1 113 ? 0.905 -1.647 9.504 1.00 91.38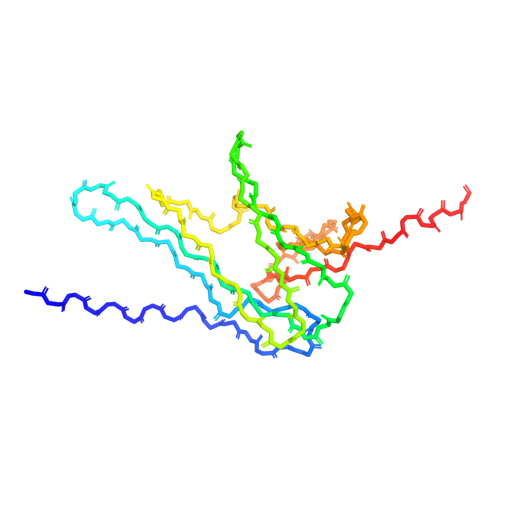 113 HIS A CA 1
ATOM 920 C C . HIS A 1 113 ? -0.008 -0.440 9.596 1.00 91.38 113 HIS A C 1
ATOM 922 O O . HIS A 1 113 ? 0.067 0.470 8.767 1.00 91.38 113 HIS A O 1
ATOM 928 N N . LYS A 1 114 ? -0.874 -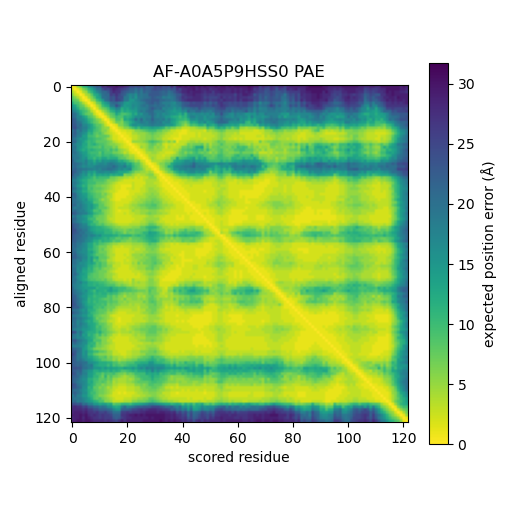0.428 10.606 1.00 92.06 114 LYS A N 1
ATOM 929 C CA . LYS A 1 114 ? -1.715 0.730 10.882 1.00 92.06 114 LYS A CA 1
ATOM 930 C C . LYS A 1 114 ? -0.834 1.883 11.361 1.00 92.06 114 LYS A C 1
ATOM 932 O O . LYS A 1 114 ? 0.064 1.679 12.175 1.00 92.06 114 LYS A O 1
ATOM 937 N N . ILE A 1 115 ? -1.088 3.078 10.849 1.00 91.38 115 ILE A N 1
ATOM 938 C CA . ILE A 1 115 ? -0.515 4.300 11.399 1.00 91.38 115 ILE A CA 1
ATOM 939 C C . ILE A 1 115 ? -1.342 4.608 12.644 1.00 91.38 115 ILE A C 1
ATOM 941 O O . ILE A 1 115 ? -2.555 4.800 12.563 1.00 91.38 115 ILE A O 1
ATOM 945 N N . GLU A 1 116 ? -0.716 4.533 13.813 1.00 83.56 116 GLU A N 1
ATOM 946 C CA . GLU A 1 116 ? -1.354 5.024 15.027 1.00 83.56 116 GLU A CA 1
ATOM 947 C C . GLU A 1 116 ? -1.467 6.544 14.904 1.00 83.56 116 GLU A C 1
ATOM 949 O O . GLU A 1 116 ? -0.487 7.210 14.563 1.00 83.56 116 GLU A O 1
ATOM 954 N N . ASP A 1 117 ? -2.664 7.084 15.145 1.00 57.53 117 ASP A N 1
ATOM 955 C CA . ASP A 1 117 ? -2.809 8.517 15.366 1.00 57.53 117 ASP A CA 1
ATOM 956 C C . ASP A 1 117 ? -1.899 8.859 16.542 1.00 57.53 117 ASP A C 1
ATOM 958 O O . ASP A 1 117 ? -2.065 8.290 17.626 1.00 57.53 117 ASP A O 1
ATOM 962 N N . ASP A 1 118 ? -0.927 9.743 16.329 1.00 46.69 118 ASP A N 1
ATOM 963 C CA . ASP A 1 118 ? -0.034 10.223 17.377 1.00 46.69 118 ASP A CA 1
ATOM 964 C C . ASP A 1 118 ? -0.833 11.100 18.355 1.00 46.69 118 ASP A C 1
ATOM 966 O O . ASP A 1 118 ? -0.734 12.322 18.387 1.00 46.69 118 ASP A O 1
ATOM 970 N N . ASN A 1 119 ? -1.679 10.458 19.157 1.00 40.31 119 ASN A N 1
ATOM 971 C CA . ASN A 1 119 ? -2.252 10.990 20.379 1.00 40.31 119 ASN A CA 1
ATOM 972 C C . ASN A 1 119 ? -1.270 10.717 21.528 1.00 40.31 119 ASN A C 1
ATOM 974 O O . ASN A 1 119 ? -1.648 10.252 22.604 1.00 40.31 119 ASN A O 1
ATOM 978 N N . SER A 1 120 ? 0.009 11.037 21.317 1.00 36.53 120 SER A N 1
ATOM 979 C CA . SER A 1 120 ? 0.964 11.245 22.402 1.00 36.53 120 SER A CA 1
ATOM 980 C C . SER A 1 120 ? 0.680 12.603 23.044 1.00 36.53 120 SER A C 1
ATOM 982 O O . SER A 1 120 ? 1.422 13.570 22.894 1.00 36.53 120 SER A O 1
ATOM 984 N N . GLY A 1 121 ? -0.440 12.680 23.763 1.00 43.16 121 GLY A N 1
ATOM 985 C CA . GLY A 1 121 ? -0.589 13.645 24.838 1.00 43.16 121 GLY A CA 1
ATOM 986 C C . GLY A 1 121 ? 0.348 13.246 25.976 1.00 43.16 121 GLY A C 1
ATOM 987 O O . GLY A 1 121 ? 0.114 12.235 26.639 1.00 43.16 121 GLY A O 1
ATOM 988 N N . GLY A 1 122 ? 1.394 14.041 26.183 1.00 31.92 122 GLY A N 1
ATOM 989 C CA . GLY A 1 122 ? 2.290 13.997 27.338 1.00 31.92 122 GLY A CA 1
ATOM 990 C C . GLY A 1 122 ? 2.808 15.387 27.649 1.00 31.92 122 GLY A C 1
ATOM 991 O O . GLY A 1 122 ? 3.509 15.941 26.777 1.00 31.92 122 GLY A O 1
#

Nearest PDB structures (foldseek):
  8bl3-assembly1_A  TM=6.757E-01  e=5.246E-02  Escherichia coli
  7skp-assembly1_B  TM=6.985E-01  e=5.838E-02  synthetic construct
  7skp-assembly1_A  TM=6.929E-01  e=7.627E-02  synthetic construct
  8bl6-assembly1_A  TM=7.018E-01  e=4.220E-01  synthetic construct
  5irb-assembly2_B  TM=4.430E-01  e=3.394E+00  Marinomonas primoryensis

Solvent-accessible surface area (backbone atoms only — not comparable to full-atom values): 7464 Å² total; per-residue (Å²): 136,8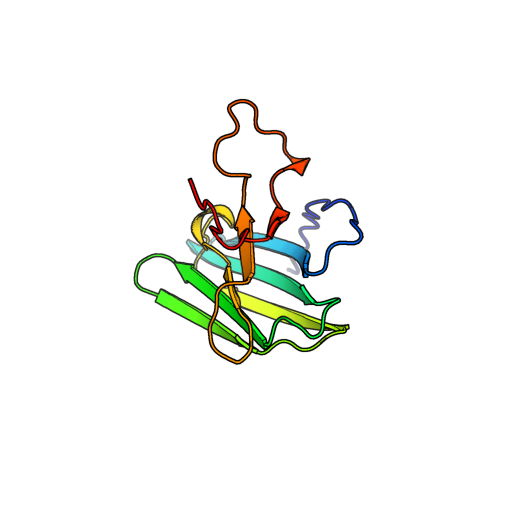6,88,82,83,88,83,75,71,86,64,81,90,68,96,52,55,52,41,72,76,42,65,48,58,46,70,45,98,85,72,51,21,34,22,39,44,27,38,36,29,69,32,81,67,42,34,29,40,37,34,38,42,89,97,46,72,52,75,47,70,42,49,54,77,35,73,46,74,50,78,40,88,39,57,52,63,75,86,59,31,52,39,34,32,17,28,82,88,67,51,74,45,30,41,49,40,67,71,86,92,65,93,78,86,55,82,86,47,60,37,70,40,74,54,73,78,87,75,78,83,127

Mean predicted aligned error: 8.85 Å

Sequence (122 aa):
MLYKSSIATYYPFNSDDLQLIGGLSFKSDNNAGTTVFSVVSNTEKVGYIELSLDEKFQRKEINKGERVTFIFPYSEQIDFLNPTAFDEEGNALYYFGYPKGETVLKHEDFRWHKIEDDNSGG

pLDDT: mean 79.53, std 17.86, range [31.86, 96.94]

Secondary structure (DSSP, 8-state):
----------PPP---SEEEEEEEEEE-TTS-EEEEEEEEE--SS--EEEEEETTEEEEEE--TT-EEEEEESS---GGGS--EEE-TT--EEEEEESPTT-SS--GGG-EEEE--------

Radius of gyration: 15.6 Å; Cα contacts (8 Å, |Δi|>4): 238; chains: 1; bounding box: 31×34×53 Å